Protein AF-A0A7S4D3Z6-F1 (afdb_monomer_lite)

pLDDT: mean 79.5, std 10.96, range [44.44, 95.88]

Structure (mmCIF, N/CA/C/O backbone):
data_AF-A0A7S4D3Z6-F1
#
_entry.id   AF-A0A7S4D3Z6-F1
#
loop_
_atom_site.group_PDB
_atom_site.id
_atom_site.type_symbol
_atom_site.label_atom_id
_atom_site.label_alt_id
_atom_site.label_comp_id
_atom_site.label_asym_id
_atom_site.label_entity_id
_atom_site.label_seq_id
_atom_site.pdbx_PDB_ins_code
_atom_site.Cartn_x
_atom_site.Cartn_y
_atom_site.Cartn_z
_atom_site.occupancy
_atom_site.B_iso_or_equiv
_atom_site.auth_seq_id
_atom_site.auth_comp_id
_atom_site.auth_asym_id
_atom_site.auth_atom_id
_atom_site.pdbx_PDB_model_num
ATOM 1 N N . PRO A 1 1 ? -36.679 -6.869 37.172 1.00 48.62 1 PRO A N 1
ATOM 2 C CA . PRO A 1 1 ? -35.492 -6.647 38.031 1.00 48.62 1 PRO A CA 1
ATOM 3 C C . PRO A 1 1 ? -34.284 -7.501 37.589 1.00 48.62 1 PRO A C 1
ATOM 5 O O . PRO A 1 1 ? -33.941 -8.467 38.255 1.00 48.62 1 PRO A O 1
ATOM 8 N N . ARG A 1 2 ? -33.667 -7.174 36.445 1.00 46.59 2 ARG A N 1
ATOM 9 C CA . ARG A 1 2 ? -32.318 -7.630 36.052 1.00 46.59 2 ARG A CA 1
ATOM 10 C C . ARG A 1 2 ? -31.743 -6.604 35.072 1.00 46.59 2 ARG A C 1
ATOM 12 O O . ARG A 1 2 ? -31.762 -6.813 33.867 1.00 46.59 2 ARG A O 1
ATOM 19 N N . LEU A 1 3 ? -31.305 -5.461 35.593 1.00 66.00 3 LEU A N 1
ATOM 20 C CA . LEU A 1 3 ? -30.418 -4.555 34.869 1.00 66.00 3 LEU A CA 1
ATOM 21 C C . LEU A 1 3 ? -29.107 -4.445 35.643 1.00 66.00 3 LEU A C 1
ATOM 23 O O . LEU A 1 3 ? -29.116 -4.395 36.868 1.00 66.00 3 LEU A O 1
ATOM 27 N N . SER A 1 4 ? -28.025 -4.311 34.881 1.00 60.78 4 SER A N 1
ATOM 28 C CA . SER A 1 4 ? -26.723 -3.800 35.306 1.00 60.78 4 SER A CA 1
ATOM 29 C C . SER A 1 4 ? -25.809 -4.752 36.080 1.00 60.78 4 SER A C 1
ATOM 31 O O . SER A 1 4 ? -25.597 -4.606 37.278 1.00 60.78 4 SER A O 1
ATOM 33 N N . VAL A 1 5 ? -25.113 -5.608 35.332 1.00 63.25 5 VAL A N 1
ATOM 34 C CA . VAL A 1 5 ? -23.678 -5.822 35.578 1.00 63.25 5 VAL A CA 1
ATOM 35 C C . VAL A 1 5 ? -22.962 -5.666 34.234 1.00 63.25 5 VAL A C 1
ATOM 37 O O . VAL A 1 5 ? -22.545 -6.635 33.608 1.00 63.25 5 VAL A O 1
ATOM 40 N N . MET A 1 6 ? -22.911 -4.433 33.716 1.00 59.94 6 MET A N 1
ATOM 41 C CA . MET A 1 6 ? -21.965 -4.101 32.646 1.00 59.94 6 MET A CA 1
ATOM 42 C C . MET A 1 6 ? -20.568 -4.055 33.279 1.00 59.94 6 MET A C 1
ATOM 44 O O . MET A 1 6 ? -20.374 -3.290 34.225 1.00 59.94 6 MET A O 1
ATOM 48 N N . PRO A 1 7 ? -19.599 -4.862 32.819 1.00 67.31 7 PRO A N 1
ATOM 49 C CA . PRO A 1 7 ? -18.274 -4.863 33.412 1.00 67.31 7 PRO A CA 1
ATOM 50 C C . PRO A 1 7 ? -17.568 -3.543 33.077 1.00 67.31 7 PRO A C 1
ATOM 52 O O . PRO A 1 7 ? -17.580 -3.097 31.928 1.00 67.31 7 PRO A O 1
ATOM 55 N N . ALA A 1 8 ? -16.922 -2.933 34.074 1.00 64.31 8 ALA A N 1
ATOM 56 C CA . ALA A 1 8 ? -16.139 -1.695 33.950 1.00 64.31 8 ALA A CA 1
ATOM 57 C C . ALA A 1 8 ? -15.035 -1.755 32.865 1.00 64.31 8 ALA A C 1
ATOM 59 O O . ALA A 1 8 ? -14.490 -0.738 32.440 1.00 64.31 8 ALA A O 1
ATOM 60 N N . THR A 1 9 ? -14.718 -2.954 32.377 1.00 64.56 9 THR A N 1
ATOM 61 C CA . THR A 1 9 ? -13.797 -3.201 31.266 1.00 64.56 9 THR A CA 1
ATOM 62 C C . THR A 1 9 ? -14.383 -2.808 29.905 1.00 64.56 9 THR A C 1
ATOM 64 O O . THR A 1 9 ? -13.641 -2.341 29.042 1.00 64.56 9 THR A O 1
ATOM 67 N N . LEU A 1 10 ? -15.703 -2.921 29.701 1.00 69.50 10 LEU A N 1
ATOM 68 C CA . LEU A 1 10 ? -16.356 -2.584 28.429 1.00 69.50 10 LEU A CA 1
ATOM 69 C C . LEU A 1 10 ? -16.430 -1.064 28.216 1.00 69.50 10 LEU A C 1
ATOM 71 O O . LEU A 1 10 ? -16.274 -0.580 27.096 1.00 69.50 10 LEU A O 1
ATOM 75 N N . THR A 1 11 ? -16.635 -0.308 29.299 1.00 72.88 11 THR A N 1
ATOM 76 C CA . THR A 1 11 ? -16.575 1.159 29.288 1.00 72.88 11 THR A CA 1
ATOM 77 C C . THR A 1 11 ? -15.150 1.647 29.041 1.00 72.88 11 THR A C 1
ATOM 79 O O . THR A 1 11 ? -14.969 2.525 28.206 1.00 72.88 11 THR A O 1
ATOM 82 N N . SER A 1 12 ? -14.136 1.030 29.659 1.00 74.38 12 SER A N 1
ATOM 83 C CA . SER A 1 12 ? -12.722 1.340 29.386 1.00 74.38 12 SER A CA 1
ATOM 84 C C . SER A 1 12 ? -12.329 1.062 27.924 1.00 74.38 12 SER A C 1
ATOM 86 O O . SER A 1 12 ? -11.787 1.943 27.256 1.00 74.38 12 SER A O 1
ATOM 88 N N . LEU A 1 13 ? -12.699 -0.104 27.374 1.00 79.06 13 LEU A N 1
ATOM 89 C CA . LEU A 1 13 ? -12.451 -0.454 25.966 1.00 79.06 13 LEU A CA 1
ATOM 90 C C . LEU A 1 13 ? -13.139 0.504 24.989 1.00 79.06 13 LEU A C 1
ATOM 92 O O . LEU A 1 13 ? -12.547 0.891 23.980 1.00 79.06 1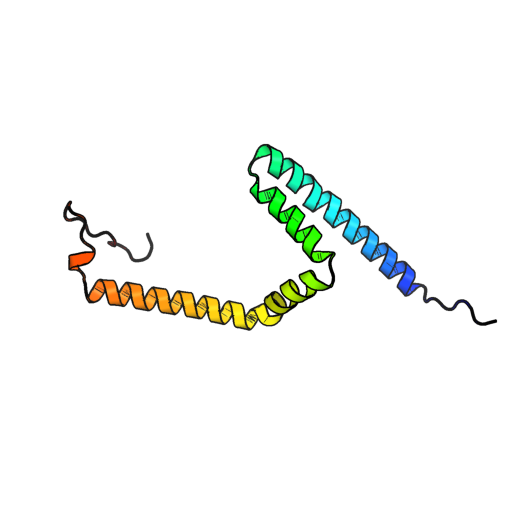3 LEU A O 1
ATOM 96 N N . ARG A 1 14 ? -14.376 0.916 25.288 1.00 82.38 14 ARG A N 1
ATOM 97 C CA . ARG A 1 14 ? -15.112 1.876 24.461 1.00 82.38 14 ARG A CA 1
ATOM 98 C C . ARG A 1 14 ? -14.434 3.244 24.449 1.00 82.38 14 ARG A C 1
ATOM 100 O O . ARG A 1 14 ? -14.334 3.842 23.380 1.00 82.38 14 ARG A O 1
ATOM 107 N N . THR A 1 15 ? -13.951 3.716 25.597 1.00 82.75 15 THR A N 1
ATOM 108 C CA . THR A 1 15 ? -13.226 4.990 25.703 1.00 82.75 15 THR A CA 1
ATOM 109 C C . THR A 1 15 ? -11.910 4.939 24.928 1.00 82.75 15 THR A C 1
ATOM 111 O O . THR A 1 15 ? -11.649 5.830 24.126 1.00 82.75 15 THR A O 1
ATOM 114 N N . VAL A 1 16 ? -11.131 3.860 25.071 1.00 85.12 16 VAL A N 1
ATOM 115 C CA . VAL A 1 16 ? -9.874 3.666 24.325 1.00 85.12 16 VAL A CA 1
ATOM 116 C C . VAL A 1 16 ? -10.121 3.616 22.816 1.00 85.12 16 VAL A C 1
ATOM 118 O O . VAL A 1 16 ? -9.440 4.309 22.063 1.00 85.12 16 VAL A O 1
ATOM 121 N N . ALA A 1 17 ? -11.129 2.867 22.359 1.00 85.38 17 ALA A N 1
ATOM 122 C CA . ALA A 1 17 ? -11.485 2.805 20.942 1.00 85.38 17 ALA A CA 1
ATOM 123 C C . ALA A 1 17 ? -11.897 4.178 20.383 1.00 85.38 17 ALA A C 1
ATOM 125 O O . ALA A 1 17 ? -11.572 4.508 19.241 1.00 85.38 17 ALA A O 1
ATOM 126 N N . HIS A 1 18 ? -12.582 4.997 21.186 1.00 85.44 18 HIS A N 1
ATOM 127 C CA . HIS A 1 18 ? -12.961 6.351 20.795 1.00 85.44 18 HIS A CA 1
ATOM 128 C C . HIS A 1 18 ? -11.740 7.272 20.670 1.00 85.44 18 HIS A C 1
ATOM 130 O O . HIS A 1 18 ? -11.624 7.990 19.679 1.00 85.44 18 HIS A O 1
ATOM 136 N N . THR A 1 19 ? -10.805 7.203 21.620 1.00 86.12 19 THR A N 1
ATOM 137 C CA . THR A 1 19 ? -9.553 7.975 21.592 1.00 86.12 19 THR A CA 1
ATOM 138 C C . THR A 1 19 ? -8.678 7.595 20.399 1.00 86.12 19 THR A C 1
ATOM 140 O O . THR A 1 19 ? -8.196 8.473 19.690 1.00 86.12 19 THR A O 1
ATOM 143 N N . VAL A 1 20 ? -8.527 6.297 20.114 1.00 86.69 20 VAL A N 1
ATOM 144 C CA . VAL A 1 20 ? -7.767 5.811 18.948 1.00 86.69 20 VAL A CA 1
ATOM 145 C C . VAL A 1 20 ? -8.408 6.275 17.638 1.00 86.69 20 VAL A C 1
ATOM 147 O O . VAL A 1 20 ? -7.707 6.685 16.715 1.00 86.69 20 VAL A O 1
ATOM 150 N N . ARG A 1 21 ? -9.744 6.260 17.554 1.00 84.50 21 ARG A N 1
ATOM 151 C CA . ARG A 1 21 ? -10.471 6.733 16.370 1.00 84.50 21 ARG A CA 1
ATOM 152 C C . ARG A 1 21 ? -10.302 8.236 16.144 1.00 84.50 21 ARG A C 1
ATOM 154 O O . ARG A 1 21 ? -10.156 8.640 14.994 1.00 84.50 21 ARG A O 1
ATOM 161 N N . LEU A 1 22 ? -10.337 9.035 17.211 1.00 84.19 22 LEU A N 1
ATOM 162 C CA . LEU A 1 22 ? -10.087 10.477 17.141 1.00 84.19 22 LEU A CA 1
ATOM 163 C C . LEU A 1 22 ? -8.653 10.752 16.684 1.00 84.19 22 LEU A C 1
ATOM 165 O O . LEU A 1 22 ? -8.459 11.476 15.716 1.00 84.19 22 LEU A O 1
ATOM 169 N N . TYR A 1 23 ? -7.674 10.065 17.276 1.00 88.88 23 TYR A N 1
ATOM 170 C CA . TYR A 1 23 ? -6.271 10.193 16.889 1.00 88.88 23 TYR A CA 1
ATOM 171 C C . TYR A 1 23 ? -6.031 9.838 15.413 1.00 88.88 23 TYR A C 1
ATOM 173 O O . TYR A 1 23 ? -5.352 10.570 14.701 1.00 88.88 23 TYR A O 1
ATOM 181 N N . TYR A 1 24 ? -6.640 8.758 14.913 1.00 87.12 24 TYR A N 1
ATOM 182 C CA . TYR A 1 24 ? -6.570 8.395 13.494 1.00 87.12 24 TYR A CA 1
ATOM 183 C C . TYR A 1 24 ? -7.170 9.477 12.580 1.00 87.12 24 TYR A C 1
ATOM 185 O O . TYR A 1 24 ? -6.617 9.780 11.525 1.00 87.12 24 TYR A O 1
ATOM 193 N N . TYR A 1 25 ? -8.298 10.072 12.972 1.00 85.31 25 TYR A N 1
ATOM 194 C CA . TYR A 1 25 ? -8.931 11.136 12.192 1.00 85.31 25 TYR A CA 1
ATOM 195 C C . TYR A 1 25 ? -8.082 12.411 12.158 1.00 85.31 25 TYR A C 1
ATOM 197 O O . TYR A 1 25 ? -7.832 12.942 11.074 1.00 85.31 25 TYR A O 1
ATOM 205 N N . ASP A 1 26 ? -7.605 12.851 13.320 1.00 82.12 26 ASP A N 1
ATOM 206 C CA . ASP A 1 26 ? -6.871 14.107 13.470 1.00 82.12 26 ASP A CA 1
ATOM 207 C C . ASP A 1 26 ? -5.466 14.034 12.863 1.00 82.12 26 ASP A C 1
ATOM 209 O O . ASP A 1 26 ? -5.021 14.980 12.216 1.00 82.12 26 ASP A O 1
ATOM 213 N N . PHE A 1 27 ? -4.769 12.907 13.025 1.00 86.06 27 PHE A N 1
ATOM 214 C CA . PHE A 1 27 ? -3.368 12.786 12.615 1.00 86.06 27 PHE A CA 1
ATOM 215 C C . PHE A 1 27 ? -3.170 12.199 11.215 1.00 86.06 27 PHE A C 1
ATOM 217 O O . PHE A 1 27 ? -2.101 12.375 10.636 1.00 86.06 27 PHE A O 1
ATOM 224 N N . LEU A 1 28 ? -4.169 11.503 10.659 1.00 85.56 28 LEU A N 1
ATOM 225 C CA . LEU A 1 28 ? -4.063 10.899 9.329 1.00 85.56 28 LEU A CA 1
ATOM 226 C C . LEU A 1 28 ? -4.983 11.584 8.319 1.00 85.56 28 LEU A C 1
ATOM 228 O O . LEU A 1 28 ? -4.505 12.029 7.283 1.00 85.56 28 LEU A O 1
ATOM 232 N N . LEU A 1 29 ? -6.286 11.697 8.598 1.00 87.12 29 LEU A N 1
ATOM 233 C CA . LEU A 1 29 ? -7.257 12.177 7.605 1.00 87.12 29 LEU A CA 1
ATOM 234 C C . LEU A 1 29 ? -7.166 13.688 7.348 1.00 87.12 29 LEU A C 1
ATOM 236 O O . LEU A 1 29 ? -7.212 14.116 6.192 1.00 87.12 29 LEU A O 1
ATOM 240 N N . VAL A 1 30 ? -7.037 14.494 8.405 1.00 87.81 30 VAL A N 1
ATOM 241 C CA . VAL A 1 30 ? -6.920 15.960 8.298 1.00 87.81 30 VAL A CA 1
ATOM 242 C C . VAL A 1 30 ? -5.699 16.378 7.466 1.00 87.81 30 VAL A C 1
ATOM 244 O O . VAL A 1 30 ? -5.890 17.088 6.473 1.00 87.81 30 VAL A O 1
ATOM 247 N N . PRO A 1 31 ? -4.467 15.912 7.759 1.00 88.00 31 PRO A N 1
ATOM 248 C CA . PRO A 1 31 ? -3.314 16.257 6.933 1.00 88.00 31 PRO A CA 1
ATOM 249 C C . PRO A 1 31 ? -3.423 15.695 5.514 1.00 88.00 31 PRO A C 1
ATOM 251 O O . PRO A 1 31 ? -3.064 16.399 4.578 1.00 88.00 31 PRO A O 1
ATOM 254 N N . CYS A 1 32 ? -3.986 14.495 5.311 1.00 87.50 32 CYS A N 1
ATOM 255 C CA . CYS A 1 32 ? -4.221 13.951 3.963 1.00 87.50 32 CYS A CA 1
ATOM 256 C C . CYS A 1 32 ? -5.101 14.870 3.105 1.00 87.50 32 CYS A C 1
ATOM 258 O O . CYS A 1 32 ? -4.881 15.006 1.907 1.00 87.50 32 CYS A O 1
ATOM 260 N N . THR A 1 33 ? -6.082 15.530 3.720 1.00 88.12 33 THR A N 1
ATOM 261 C CA . THR A 1 33 ? -6.989 16.447 3.017 1.00 88.12 33 THR A CA 1
ATOM 262 C C . THR A 1 33 ? -6.265 17.740 2.625 1.00 88.12 33 THR A C 1
ATOM 264 O O . THR A 1 33 ? -6.407 18.206 1.499 1.00 88.12 33 THR A O 1
ATOM 267 N N . LEU A 1 34 ? -5.423 18.277 3.517 1.00 89.50 34 LEU A N 1
ATOM 268 C CA . LEU A 1 34 ? -4.540 19.414 3.218 1.00 89.50 34 LEU A CA 1
ATOM 269 C C . LEU A 1 34 ? -3.546 19.075 2.094 1.00 89.50 34 LEU A C 1
ATOM 271 O O . LEU A 1 34 ? -3.391 19.842 1.149 1.00 89.50 34 LEU A O 1
ATOM 275 N N . LEU A 1 35 ? -2.925 17.898 2.161 1.00 88.38 35 LEU A N 1
ATOM 276 C CA . LEU A 1 35 ? -1.989 17.388 1.156 1.00 88.38 35 LEU A CA 1
ATOM 277 C C . LEU A 1 35 ? -2.672 17.128 -0.196 1.00 88.38 35 LEU A C 1
ATOM 279 O O . LEU A 1 35 ? -2.075 17.376 -1.240 1.00 88.38 35 LEU A O 1
ATOM 283 N N . GLY A 1 36 ? -3.930 16.684 -0.191 1.00 88.19 36 GLY A N 1
ATOM 284 C CA . GLY A 1 36 ? -4.719 16.480 -1.407 1.00 88.19 36 GLY A CA 1
ATOM 285 C C . GLY A 1 36 ? -5.049 17.766 -2.152 1.00 88.19 36 GLY A C 1
ATOM 286 O O . GLY A 1 36 ? -5.105 17.768 -3.377 1.00 88.19 36 GLY A O 1
ATOM 287 N N . ILE A 1 37 ? -5.208 18.871 -1.423 1.00 85.44 37 ILE A N 1
ATOM 288 C CA . ILE A 1 37 ? -5.428 20.198 -2.008 1.00 85.44 37 ILE A CA 1
ATOM 289 C C . ILE A 1 37 ? -4.122 20.773 -2.575 1.00 85.44 37 ILE A C 1
ATOM 291 O O . ILE A 1 37 ? -4.1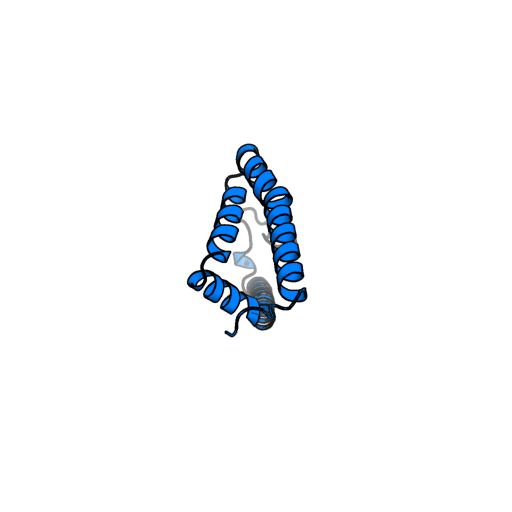49 21.469 -3.586 1.00 85.44 37 ILE A O 1
ATOM 295 N N . VAL A 1 38 ? -2.984 20.503 -1.925 1.00 87.44 38 VAL A N 1
ATOM 296 C CA . VAL A 1 38 ? -1.702 21.151 -2.249 1.00 87.44 38 VAL A CA 1
ATOM 297 C C . VAL A 1 38 ? -0.860 20.360 -3.256 1.00 87.44 38 VAL A C 1
ATOM 299 O O . VAL A 1 38 ? -0.162 20.975 -4.059 1.00 87.44 38 VAL A O 1
ATOM 302 N N . TRP A 1 39 ? -0.884 19.023 -3.227 1.00 84.31 39 TRP A N 1
ATOM 303 C CA . TRP A 1 39 ? 0.032 18.190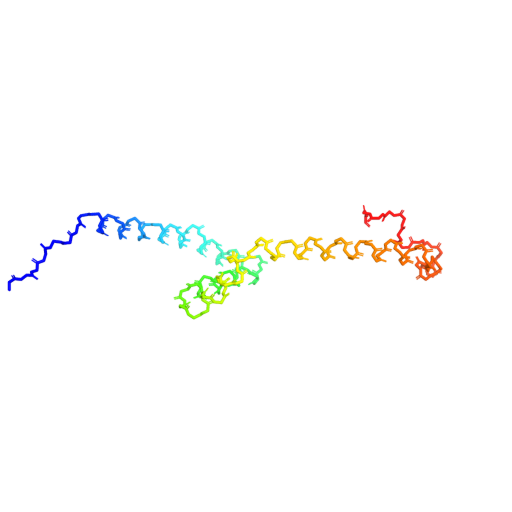 -4.022 1.00 84.31 39 TRP A CA 1
ATOM 304 C C . TRP A 1 39 ? -0.646 17.371 -5.116 1.00 84.31 39 TRP A C 1
ATOM 306 O O . TRP A 1 39 ? -0.206 17.417 -6.261 1.00 84.31 39 TRP A O 1
ATOM 316 N N . SER A 1 40 ? -1.665 16.573 -4.792 1.00 83.12 40 SER A N 1
ATOM 317 C CA . SER A 1 40 ? -2.274 15.667 -5.772 1.00 83.12 40 SER A CA 1
ATOM 318 C C . SER A 1 40 ? -3.633 15.150 -5.316 1.00 83.12 40 SER A C 1
ATOM 320 O O . SER A 1 40 ? -3.813 14.775 -4.157 1.00 83.12 40 SER A O 1
ATOM 322 N N . GLU A 1 41 ? -4.550 15.000 -6.269 1.00 83.25 41 GLU A N 1
ATOM 323 C CA . GLU A 1 41 ? -5.875 14.400 -6.081 1.00 83.25 41 GLU A CA 1
ATOM 324 C C . GLU A 1 41 ? -5.816 12.970 -5.502 1.00 83.25 41 GLU A C 1
ATOM 326 O O . GLU A 1 41 ? -6.772 12.506 -4.879 1.00 83.25 41 GLU A O 1
ATOM 331 N N . LEU A 1 42 ? -4.672 12.281 -5.623 1.00 82.69 42 LEU A N 1
ATOM 332 C CA . LEU A 1 42 ? -4.456 10.929 -5.097 1.00 82.69 42 LEU A CA 1
ATOM 333 C C . LEU A 1 42 ? -4.689 10.813 -3.583 1.00 82.69 42 LEU A C 1
ATOM 335 O O . LEU A 1 42 ? -5.151 9.771 -3.113 1.00 82.69 42 LEU A O 1
ATOM 339 N N . PHE A 1 43 ? -4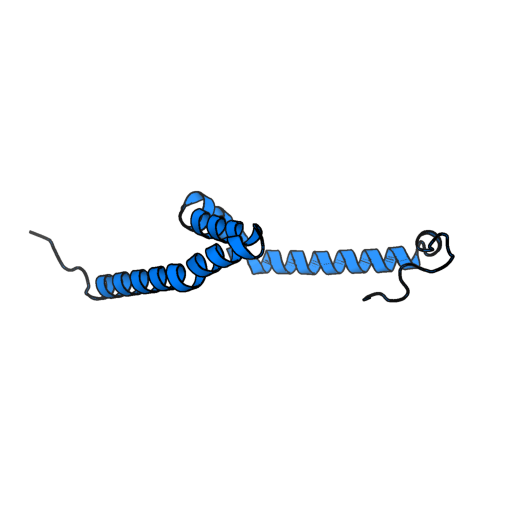.427 11.867 -2.807 1.00 83.75 43 PHE A N 1
ATOM 340 C CA . PHE A 1 43 ? -4.656 11.829 -1.360 1.00 83.75 43 PHE A CA 1
ATOM 341 C C . PHE A 1 43 ? -6.152 11.809 -0.996 1.00 83.75 43 PHE A C 1
ATOM 343 O O . PHE A 1 43 ? -6.519 11.262 0.047 1.00 83.75 43 PHE A O 1
ATOM 350 N N . PHE A 1 44 ? -7.047 12.285 -1.873 1.00 83.94 44 PHE A N 1
ATOM 351 C CA . PHE A 1 44 ? -8.493 12.133 -1.669 1.00 83.94 44 PHE A CA 1
ATOM 352 C C . PHE A 1 44 ? -8.949 10.670 -1.785 1.00 83.94 44 PHE A C 1
ATOM 354 O O . PHE A 1 44 ? -9.885 10.257 -1.093 1.00 83.94 44 PHE A O 1
ATOM 361 N N . SER A 1 45 ? -8.241 9.839 -2.556 1.00 86.62 45 SER A N 1
ATOM 362 C CA . SER A 1 45 ? -8.517 8.398 -2.655 1.00 86.62 45 SER A CA 1
ATOM 363 C C . SER A 1 45 ? -8.284 7.655 -1.330 1.00 86.62 45 SER A C 1
ATOM 365 O O . SER A 1 45 ? -9.003 6.704 -1.017 1.00 86.62 45 SER A O 1
ATOM 367 N N . LEU A 1 46 ? -7.347 8.113 -0.491 1.00 85.12 46 LEU A N 1
ATOM 368 C CA . LEU A 1 46 ? -7.150 7.559 0.859 1.00 85.12 46 LEU A CA 1
ATOM 369 C C . LEU A 1 46 ? -8.344 7.858 1.780 1.00 85.12 46 LEU A C 1
ATOM 371 O O . LEU A 1 46 ? -8.712 7.036 2.625 1.00 85.12 46 LEU A O 1
ATOM 375 N N . HIS A 1 47 ? -9.013 8.993 1.572 1.00 86.62 47 HIS A N 1
ATOM 376 C CA . HIS A 1 47 ? -10.243 9.335 2.280 1.00 86.62 47 HIS A CA 1
ATOM 377 C C . HIS A 1 47 ? -11.381 8.364 1.914 1.00 86.62 47 HIS A C 1
ATOM 379 O O . HIS A 1 47 ? -12.080 7.868 2.802 1.00 86.62 47 HIS A O 1
ATOM 385 N N . LEU A 1 48 ? -11.509 8.010 0.629 1.00 85.81 48 LEU A N 1
ATOM 386 C CA . LEU A 1 48 ? -12.439 6.983 0.138 1.00 85.81 48 LEU A CA 1
ATOM 387 C C . LEU A 1 48 ? -12.156 5.604 0.744 1.00 85.81 48 LEU A C 1
ATOM 389 O O . LEU A 1 48 ? -13.090 4.934 1.185 1.00 85.81 48 LEU A O 1
ATOM 393 N N . LEU A 1 49 ? -10.888 5.200 0.862 1.00 83.81 49 LEU A N 1
ATOM 394 C CA . LEU A 1 49 ? -10.521 3.944 1.524 1.00 83.81 49 LEU A CA 1
ATOM 395 C C . LEU A 1 49 ? -10.995 3.908 2.990 1.00 83.81 49 LEU A C 1
ATOM 397 O O . LEU A 1 49 ? -11.521 2.890 3.448 1.00 83.81 49 LEU A O 1
ATOM 401 N N . SER A 1 50 ? -10.897 5.033 3.708 1.00 82.81 50 SER A N 1
ATOM 402 C CA . SER A 1 50 ? -11.417 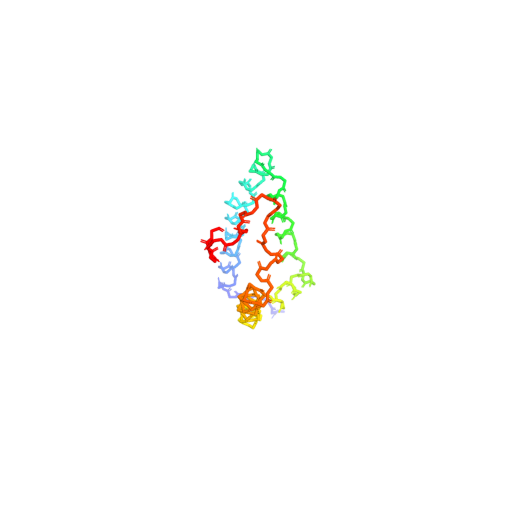5.147 5.081 1.00 82.81 50 SER A CA 1
ATOM 403 C C . SER A 1 50 ? -12.949 5.024 5.156 1.00 82.81 50 SER A C 1
ATOM 405 O O . SER A 1 50 ? -13.488 4.487 6.128 1.00 82.81 50 SER A O 1
ATOM 407 N N . ILE A 1 51 ? -13.662 5.482 4.119 1.00 85.00 51 ILE A N 1
ATOM 408 C CA . ILE A 1 51 ? -15.123 5.380 4.006 1.00 85.00 51 ILE A CA 1
ATOM 409 C C . ILE A 1 51 ? -15.529 3.929 3.728 1.00 85.00 51 ILE A C 1
ATOM 411 O O . ILE A 1 51 ? -16.428 3.404 4.385 1.00 85.00 51 ILE A O 1
ATOM 415 N N . ILE A 1 52 ? -14.825 3.255 2.817 1.00 84.44 52 ILE A N 1
ATOM 416 C CA . ILE A 1 52 ? -15.033 1.841 2.471 1.00 84.44 52 ILE A CA 1
ATOM 417 C C . ILE A 1 52 ? -14.901 0.951 3.714 1.00 84.44 52 ILE A C 1
ATOM 419 O O . ILE A 1 52 ? -15.727 0.064 3.936 1.00 84.44 52 ILE A O 1
ATOM 423 N N . GLN A 1 53 ? -13.924 1.234 4.579 1.00 78.44 53 GLN A N 1
ATOM 424 C CA . GLN A 1 53 ? -13.713 0.488 5.821 1.00 78.44 53 GLN A CA 1
ATOM 425 C C . GLN A 1 53 ? -14.857 0.626 6.842 1.00 78.44 53 GLN A C 1
ATOM 427 O O . GLN A 1 53 ? -14.969 -0.228 7.723 1.00 78.44 53 GLN A O 1
ATOM 432 N N . ARG A 1 54 ? -15.724 1.643 6.738 1.00 81.06 54 ARG A N 1
ATOM 433 C CA . ARG A 1 54 ? -16.897 1.802 7.620 1.00 81.06 54 ARG A CA 1
ATOM 434 C C . ARG A 1 54 ? -18.077 0.915 7.219 1.00 81.06 54 ARG A C 1
ATOM 436 O O . ARG A 1 54 ? -18.937 0.655 8.057 1.00 81.06 54 ARG A O 1
ATOM 443 N N . SER A 1 55 ? -18.136 0.465 5.965 1.00 84.44 55 SER A N 1
ATOM 444 C CA . SER A 1 55 ? -19.209 -0.402 5.471 1.00 84.44 55 SER A CA 1
ATOM 445 C C . SER A 1 55 ? -18.882 -1.867 5.736 1.00 84.44 55 SER A C 1
ATOM 447 O O . SER A 1 55 ? -17.838 -2.356 5.315 1.00 84.44 55 SER A O 1
ATOM 449 N N . THR A 1 56 ? -19.782 -2.600 6.391 1.00 77.56 56 THR A N 1
ATOM 450 C CA . THR A 1 56 ? -19.586 -4.024 6.713 1.00 77.56 56 THR A CA 1
ATOM 451 C C . THR A 1 56 ? -19.430 -4.901 5.470 1.00 77.56 56 THR A C 1
ATOM 453 O O . THR A 1 56 ? -18.654 -5.855 5.497 1.00 77.56 56 THR A O 1
ATOM 456 N N . LEU A 1 57 ? -20.108 -4.569 4.368 1.00 80.94 57 LEU A N 1
ATOM 457 C CA . LEU A 1 57 ? -20.082 -5.362 3.137 1.00 80.94 57 LEU A CA 1
ATOM 458 C C . LEU A 1 57 ? -18.765 -5.152 2.373 1.00 80.94 57 LEU A C 1
ATOM 460 O O . LEU A 1 57 ? -18.045 -6.108 2.090 1.00 80.94 57 LEU A O 1
ATOM 464 N N . LEU A 1 58 ? -18.394 -3.895 2.114 1.00 75.12 58 LEU A N 1
ATOM 465 C CA . LEU A 1 58 ? -17.170 -3.582 1.371 1.00 75.12 58 LEU A CA 1
ATOM 466 C C . LEU A 1 58 ? -15.908 -3.875 2.197 1.00 75.12 58 LEU A C 1
ATOM 468 O O . LEU A 1 58 ? -14.920 -4.364 1.652 1.00 75.12 58 LEU A O 1
ATOM 472 N N . ASN A 1 59 ? -15.944 -3.646 3.515 1.00 81.00 59 ASN A N 1
ATOM 473 C CA . ASN A 1 59 ? -14.846 -4.023 4.402 1.00 81.00 59 ASN A CA 1
ATOM 474 C C . ASN A 1 59 ? -14.620 -5.539 4.382 1.00 81.00 59 ASN A C 1
ATOM 476 O O . ASN A 1 59 ? -13.476 -5.969 4.306 1.00 81.00 59 ASN A O 1
ATOM 480 N N . SER A 1 60 ? -15.683 -6.352 4.359 1.00 79.31 60 SER A N 1
ATOM 481 C CA . SER A 1 60 ? -15.541 -7.812 4.276 1.00 79.31 60 SER A CA 1
ATOM 482 C C . SER A 1 60 ? -14.832 -8.257 2.998 1.00 79.31 60 SER A C 1
ATOM 484 O O . SER A 1 60 ? -14.021 -9.173 3.061 1.00 79.31 60 SER A O 1
ATOM 486 N N . VAL A 1 61 ? -15.065 -7.585 1.865 1.00 82.75 61 VAL A N 1
ATOM 487 C CA . VAL A 1 61 ? -14.364 -7.867 0.600 1.00 82.75 61 VAL A CA 1
ATOM 488 C C . VAL A 1 61 ? -12.887 -7.483 0.693 1.00 82.75 61 VAL A C 1
ATOM 490 O O . VAL A 1 61 ? -12.018 -8.312 0.428 1.00 82.75 61 VAL A O 1
ATOM 493 N N . VAL A 1 62 ? -12.583 -6.261 1.141 1.00 82.56 62 VAL A N 1
ATOM 494 C CA . VAL A 1 62 ? -11.193 -5.801 1.328 1.00 82.56 62 VAL A CA 1
ATOM 495 C C . VAL A 1 62 ? -10.448 -6.717 2.297 1.00 82.56 62 VAL A C 1
ATOM 497 O O . VAL A 1 62 ? -9.301 -7.095 2.058 1.00 82.56 62 VAL A O 1
ATOM 500 N N . LYS A 1 63 ? -11.115 -7.120 3.377 1.00 76.94 63 LYS A N 1
ATOM 501 C CA . LYS A 1 63 ? -10.576 -8.005 4.402 1.00 76.94 63 LYS A CA 1
ATOM 502 C C . LYS A 1 63 ? -10.408 -9.433 3.881 1.00 76.94 63 LYS A C 1
ATOM 504 O O . LYS A 1 63 ? -9.386 -10.043 4.153 1.00 76.94 63 LYS A O 1
ATOM 509 N N . ALA A 1 64 ? -11.331 -9.953 3.079 1.00 79.31 64 ALA A N 1
ATOM 510 C CA . ALA A 1 64 ? -11.183 -11.263 2.444 1.00 79.31 64 ALA A CA 1
ATOM 511 C C . ALA A 1 64 ? -9.954 -11.319 1.518 1.00 79.31 64 ALA A C 1
ATOM 513 O O . ALA A 1 64 ? -9.236 -12.318 1.514 1.00 79.31 64 ALA A O 1
ATOM 514 N N . VAL A 1 65 ? -9.668 -10.228 0.798 1.00 73.56 65 VAL A N 1
ATOM 515 C CA . VAL A 1 65 ? -8.484 -10.122 -0.072 1.00 73.56 65 VAL A CA 1
ATOM 516 C C . VAL A 1 65 ? -7.193 -9.928 0.739 1.00 73.56 65 VAL A C 1
ATOM 518 O O . VAL A 1 65 ? -6.176 -10.546 0.435 1.00 73.56 65 VAL A O 1
ATOM 521 N N . THR A 1 66 ? -7.218 -9.117 1.802 1.00 79.81 66 THR A N 1
ATOM 522 C CA . THR A 1 66 ? -6.016 -8.791 2.601 1.00 79.81 66 THR A CA 1
ATOM 523 C C . THR A 1 66 ? -5.664 -9.828 3.673 1.00 79.81 66 THR A C 1
ATOM 525 O O . THR A 1 66 ? -4.485 -10.003 3.978 1.00 79.81 66 THR A O 1
ATOM 528 N N . LEU A 1 67 ? -6.633 -10.569 4.221 1.00 75.75 67 LEU A N 1
ATOM 529 C CA . LEU A 1 67 ? -6.378 -11.621 5.217 1.00 75.75 67 LEU A CA 1
ATOM 530 C C . LEU A 1 67 ? -5.610 -12.811 4.630 1.00 75.75 67 LEU A C 1
ATOM 532 O O . LEU A 1 67 ? -4.785 -13.404 5.322 1.00 75.75 67 LEU A O 1
ATOM 536 N N . ASN A 1 68 ? -5.809 -13.110 3.343 1.00 80.69 68 ASN A N 1
ATOM 537 C CA . ASN A 1 68 ? -5.040 -14.120 2.608 1.00 80.69 68 ASN A CA 1
ATOM 538 C C . ASN A 1 68 ? -3.758 -13.534 1.984 1.00 80.69 68 ASN A C 1
ATOM 540 O O . ASN A 1 68 ? -3.215 -14.076 1.017 1.00 80.69 68 ASN A O 1
ATOM 544 N N . GLY A 1 69 ? -3.240 -12.440 2.557 1.00 78.69 69 GLY A N 1
ATOM 545 C CA . GLY A 1 69 ? -2.108 -11.683 2.026 1.00 78.69 69 GLY A CA 1
ATOM 546 C C . GLY A 1 69 ? -0.838 -12.509 1.817 1.00 78.69 69 GLY A C 1
ATOM 547 O O . GLY A 1 69 ? -0.080 -12.217 0.903 1.00 78.69 69 GLY A O 1
ATOM 548 N N . LYS A 1 70 ? -0.624 -13.591 2.580 1.00 81.00 70 LYS A N 1
ATOM 549 C CA . LYS A 1 70 ? 0.520 -14.498 2.366 1.00 81.00 70 LYS A CA 1
ATOM 550 C C . LYS A 1 70 ? 0.455 -15.214 1.014 1.00 81.00 70 LYS A C 1
ATOM 552 O O . LYS A 1 70 ? 1.477 -15.331 0.351 1.00 81.00 70 LYS A O 1
ATOM 557 N N . SER A 1 71 ? -0.726 -15.679 0.604 1.00 82.56 71 SER A N 1
ATOM 558 C CA . SER A 1 71 ? -0.910 -16.354 -0.688 1.00 82.56 71 SER A CA 1
ATOM 559 C C . SER A 1 71 ? -0.845 -15.355 -1.844 1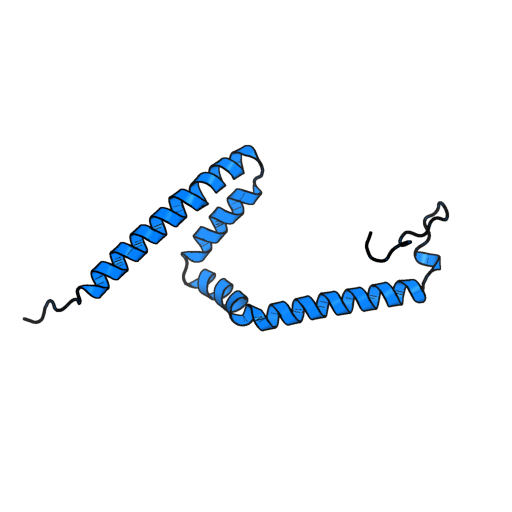.00 82.56 71 SER A C 1
ATOM 561 O O . SER A 1 71 ? -0.229 -15.655 -2.862 1.00 82.56 71 SER A O 1
ATOM 563 N N . LEU A 1 72 ? -1.382 -14.145 -1.651 1.00 86.75 72 LEU A N 1
ATOM 564 C CA . LEU A 1 72 ? -1.295 -13.061 -2.631 1.00 86.75 72 LEU A CA 1
ATOM 565 C C . LEU A 1 72 ? 0.145 -12.553 -2.816 1.00 86.75 72 LEU A C 1
ATOM 567 O O . LEU A 1 72 ? 0.576 -12.355 -3.946 1.00 86.75 72 LEU A O 1
ATOM 571 N N . LEU A 1 73 ? 0.909 -12.399 -1.730 1.00 88.25 73 LEU A N 1
ATOM 572 C CA . LEU A 1 73 ? 2.329 -12.037 -1.786 1.00 88.25 73 LEU A CA 1
ATOM 573 C C . LEU A 1 73 ? 3.152 -13.104 -2.504 1.00 88.25 73 LEU A C 1
ATOM 575 O O . LEU A 1 73 ? 3.992 -12.763 -3.329 1.00 88.25 73 LEU A O 1
ATOM 579 N N . LEU A 1 74 ? 2.899 -14.386 -2.220 1.00 87.25 74 LEU A N 1
ATOM 580 C CA . LEU A 1 74 ? 3.601 -15.481 -2.885 1.00 87.25 74 LEU A CA 1
ATOM 581 C C . LEU A 1 74 ? 3.262 -15.536 -4.382 1.00 87.25 74 LEU A C 1
ATOM 583 O O . LEU A 1 74 ? 4.159 -15.727 -5.194 1.00 87.25 74 LEU A O 1
ATOM 587 N N . ALA A 1 75 ? 1.994 -15.319 -4.747 1.00 91.44 75 ALA A N 1
ATOM 588 C CA . ALA A 1 75 ? 1.564 -15.234 -6.141 1.00 91.44 75 ALA A CA 1
ATOM 589 C C . ALA A 1 75 ? 2.175 -14.020 -6.862 1.00 91.44 75 ALA A C 1
ATOM 591 O O . ALA A 1 75 ? 2.608 -14.144 -8.003 1.00 91.44 75 ALA A O 1
ATOM 592 N N . GLY A 1 76 ? 2.270 -12.869 -6.190 1.00 92.31 76 GLY A N 1
ATOM 593 C CA . GLY A 1 76 ? 2.944 -11.682 -6.719 1.00 92.31 76 GLY A CA 1
ATOM 594 C C . GLY A 1 76 ? 4.442 -11.908 -6.923 1.00 92.31 76 GLY A C 1
ATOM 595 O O . GLY A 1 76 ? 4.962 -11.627 -7.998 1.00 92.31 76 GLY A O 1
ATOM 596 N N . LEU A 1 77 ? 5.122 -12.489 -5.930 1.00 95.25 77 LEU A N 1
ATOM 597 C CA . LEU A 1 77 ? 6.537 -12.856 -6.023 1.00 95.25 77 LEU A CA 1
ATOM 598 C C . LEU A 1 77 ? 6.778 -13.850 -7.164 1.00 95.25 77 LEU A C 1
ATOM 600 O O . LEU A 1 77 ? 7.699 -13.671 -7.956 1.00 95.25 77 LEU A O 1
ATOM 604 N N . LEU A 1 78 ? 5.925 -14.869 -7.276 1.00 93.75 78 LEU A N 1
ATOM 605 C CA . LEU A 1 78 ? 5.971 -15.831 -8.370 1.00 93.75 78 LEU A CA 1
ATOM 606 C C . LEU A 1 78 ? 5.772 -15.142 -9.728 1.00 93.75 78 LEU A C 1
ATOM 608 O O . LEU A 1 78 ? 6.502 -15.440 -10.666 1.00 93.75 78 LEU A O 1
ATOM 612 N N . GLY A 1 79 ? 4.837 -14.193 -9.826 1.00 95.56 79 GLY A N 1
ATOM 613 C CA . GLY A 1 79 ? 4.617 -13.395 -11.033 1.00 95.56 79 GLY A CA 1
ATOM 614 C C . GLY A 1 79 ? 5.854 -12.596 -11.446 1.00 95.56 79 GLY A C 1
ATOM 615 O O . GLY A 1 79 ? 6.235 -12.633 -12.612 1.00 95.56 79 GLY A O 1
ATOM 616 N N . VAL A 1 80 ? 6.532 -11.947 -10.494 1.00 95.12 80 VAL A N 1
ATOM 617 C CA . VAL A 1 80 ? 7.796 -11.231 -10.753 1.00 95.12 80 VAL A CA 1
ATOM 618 C C . VAL A 1 80 ? 8.881 -12.185 -11.259 1.00 95.12 80 VAL A C 1
ATOM 620 O O . VAL A 1 80 ? 9.564 -11.870 -12.231 1.00 95.12 80 VAL A O 1
ATOM 623 N N . ILE A 1 81 ? 9.004 -13.371 -10.654 1.00 95.75 81 ILE A N 1
ATOM 624 C CA . ILE A 1 81 ? 9.952 -14.402 -11.102 1.00 95.75 81 ILE A CA 1
ATOM 625 C C . ILE A 1 81 ? 9.634 -14.846 -12.537 1.00 95.75 81 ILE A C 1
ATOM 627 O O . ILE A 1 81 ? 10.541 -14.948 -13.358 1.00 95.75 81 ILE A O 1
ATOM 631 N N . ILE A 1 82 ? 8.360 -15.080 -12.865 1.00 95.88 82 ILE A N 1
ATOM 632 C CA . ILE A 1 82 ? 7.940 -15.487 -14.215 1.00 95.88 82 ILE A CA 1
ATOM 633 C C . ILE A 1 82 ? 8.260 -14.397 -15.245 1.00 95.88 82 ILE A C 1
ATOM 635 O O . ILE A 1 82 ? 8.812 -14.713 -16.298 1.00 95.88 82 ILE A O 1
ATOM 639 N N . VAL A 1 83 ? 7.959 -13.130 -14.942 1.00 94.69 83 VAL A N 1
ATOM 640 C CA . VAL A 1 83 ? 8.278 -12.001 -15.832 1.00 94.69 83 VAL A CA 1
ATOM 641 C C . VAL A 1 83 ? 9.785 -11.918 -16.071 1.00 94.69 83 VAL A C 1
ATOM 643 O O . VAL A 1 83 ? 10.198 -11.837 -17.221 1.00 94.69 83 VAL A O 1
ATOM 646 N N . TYR A 1 84 ? 10.602 -12.030 -15.020 1.00 91.94 84 TYR A N 1
ATOM 647 C CA . TYR A 1 84 ? 12.064 -12.031 -15.130 1.00 91.94 84 TYR A CA 1
ATOM 648 C C . TYR A 1 84 ? 12.601 -13.179 -16.002 1.00 91.94 84 TYR A C 1
ATOM 650 O O . TYR A 1 84 ? 13.492 -12.991 -16.828 1.00 91.94 84 TYR A O 1
ATOM 658 N N . LEU A 1 85 ? 12.063 -14.391 -15.840 1.00 92.81 85 LEU A N 1
ATOM 659 C CA . LEU A 1 85 ? 12.470 -15.527 -16.669 1.00 92.81 85 LEU A CA 1
ATOM 660 C C . LEU A 1 85 ? 12.118 -15.299 -18.140 1.00 92.81 85 LEU A C 1
ATOM 662 O O . LEU A 1 85 ? 12.920 -15.612 -19.021 1.00 92.81 85 LEU A O 1
ATOM 666 N N . PHE A 1 86 ? 10.936 -14.741 -18.403 1.00 91.06 86 PHE A N 1
ATOM 667 C CA . PHE A 1 86 ? 10.494 -14.454 -19.760 1.00 91.06 86 PHE A CA 1
ATOM 668 C C . PHE A 1 86 ? 11.316 -13.336 -20.412 1.00 91.06 86 PHE A C 1
ATOM 670 O O . PHE A 1 86 ? 11.679 -13.469 -21.578 1.00 91.06 86 PHE A O 1
ATOM 677 N N . THR A 1 87 ? 11.677 -12.281 -19.673 1.00 86.00 87 THR A N 1
ATOM 678 C CA . THR A 1 87 ? 12.528 -11.202 -20.199 1.00 86.00 87 THR A CA 1
ATOM 679 C C . THR A 1 87 ? 13.928 -11.705 -20.552 1.00 86.00 87 THR A C 1
ATOM 681 O O . THR A 1 87 ? 14.416 -11.416 -21.642 1.00 86.00 87 THR A O 1
ATOM 684 N N . VAL A 1 88 ? 14.548 -12.530 -19.700 1.00 87.25 88 VAL A N 1
ATOM 685 C CA . VAL A 1 88 ? 15.856 -13.149 -19.995 1.00 87.25 88 VAL A CA 1
ATOM 686 C C . VAL A 1 88 ? 15.771 -14.093 -21.197 1.00 87.25 88 VAL A C 1
ATOM 688 O O . VAL A 1 88 ? 16.647 -14.083 -22.060 1.00 87.25 88 VAL A O 1
ATOM 691 N N . PHE A 1 89 ? 14.715 -14.905 -21.282 1.00 89.50 89 PHE A N 1
ATOM 692 C CA . PHE A 1 89 ? 14.529 -15.829 -22.400 1.00 89.50 89 PHE A CA 1
ATOM 693 C C . PHE A 1 89 ? 14.314 -15.099 -23.733 1.00 89.50 89 PHE A C 1
ATOM 695 O O . PHE A 1 89 ? 14.890 -15.495 -24.751 1.00 89.50 89 PHE A O 1
ATOM 702 N N . ALA A 1 90 ? 13.514 -14.030 -23.724 1.00 85.25 90 ALA A N 1
ATOM 703 C CA . ALA A 1 90 ? 13.263 -13.202 -24.896 1.00 85.25 90 ALA A CA 1
ATOM 704 C C . ALA A 1 90 ? 14.553 -12.531 -25.388 1.00 85.25 90 ALA A C 1
ATOM 706 O O . ALA A 1 90 ? 14.857 -12.625 -26.574 1.00 85.25 90 ALA A O 1
ATOM 707 N N . TRP A 1 91 ? 15.354 -11.969 -24.477 1.00 78.56 91 TRP A N 1
ATOM 708 C CA . TRP A 1 91 ? 16.656 -11.372 -24.788 1.00 78.56 91 TRP A CA 1
ATOM 709 C C . TRP A 1 91 ? 17.613 -12.344 -25.494 1.00 78.56 91 TRP A C 1
ATOM 711 O O . TRP A 1 91 ? 18.266 -11.988 -26.471 1.00 78.56 91 TRP A O 1
ATOM 721 N N . VAL A 1 92 ? 17.683 -13.594 -25.024 1.00 83.25 92 VAL A N 1
ATOM 722 C CA . VAL A 1 92 ? 18.573 -14.613 -25.610 1.00 83.25 92 VAL A CA 1
ATOM 723 C C . VAL A 1 92 ? 18.054 -15.132 -26.955 1.00 83.25 92 VAL A C 1
ATOM 725 O O . VAL A 1 92 ? 18.856 -15.462 -27.826 1.00 83.25 92 VAL A O 1
ATOM 728 N N . SER A 1 93 ? 16.733 -15.232 -27.126 1.00 82.56 93 SER A N 1
ATOM 729 C CA . SER A 1 93 ? 16.127 -15.848 -28.317 1.00 82.56 93 SER A CA 1
ATOM 730 C C . SER A 1 93 ? 15.928 -14.873 -29.478 1.00 82.56 93 SER A C 1
ATOM 732 O O . SER A 1 93 ? 15.979 -15.299 -30.630 1.00 82.56 93 SER A O 1
ATOM 734 N N . PHE A 1 94 ? 15.713 -13.587 -29.189 1.00 78.94 94 PHE A N 1
ATOM 735 C CA . PHE A 1 94 ? 15.392 -12.560 -30.186 1.00 78.94 94 PHE A CA 1
ATOM 736 C C . PHE A 1 94 ? 16.282 -11.316 -30.053 1.00 78.94 94 PHE A C 1
ATOM 738 O O . PHE A 1 94 ? 15.761 -10.210 -29.960 1.00 78.94 94 PHE A O 1
ATOM 745 N N . PRO A 1 95 ? 17.622 -11.446 -30.041 1.00 71.06 95 PRO A N 1
ATOM 746 C CA . PRO A 1 95 ? 18.509 -10.303 -29.815 1.00 71.06 95 PRO A CA 1
ATOM 747 C C . PRO A 1 95 ? 18.375 -9.214 -30.891 1.00 71.06 95 PRO A C 1
ATOM 749 O O . PRO A 1 95 ? 18.631 -8.049 -30.608 1.00 71.06 95 PRO A O 1
ATOM 752 N N . GLU A 1 96 ? 17.958 -9.574 -32.109 1.00 70.94 96 GLU A N 1
ATOM 753 C CA . GLU A 1 96 ? 17.816 -8.636 -33.231 1.00 70.94 96 GLU A CA 1
ATOM 754 C C . GLU A 1 96 ? 16.573 -7.739 -33.121 1.00 70.94 96 GLU A C 1
ATOM 756 O O . GLU A 1 96 ? 16.575 -6.637 -33.661 1.00 70.94 96 GLU A O 1
ATOM 761 N N . ASP A 1 97 ? 15.551 -8.159 -32.366 1.00 71.25 97 ASP A N 1
ATOM 762 C CA . ASP A 1 97 ? 14.324 -7.378 -32.152 1.00 71.25 97 ASP A CA 1
ATOM 763 C C . ASP A 1 97 ? 14.470 -6.333 -31.022 1.00 71.25 97 ASP A C 1
ATOM 765 O O . ASP A 1 97 ? 13.604 -5.474 -30.857 1.00 71.25 97 ASP A O 1
ATOM 769 N N . PHE A 1 98 ? 15.565 -6.373 -30.246 1.00 67.19 98 PHE A N 1
ATOM 770 C CA . PHE A 1 98 ? 15.868 -5.426 -29.153 1.00 67.19 98 PHE A CA 1
ATOM 771 C C . PHE A 1 98 ? 16.931 -4.376 -29.526 1.00 67.19 98 PHE A C 1
ATOM 773 O O . PHE A 1 98 ? 17.534 -3.757 -28.642 1.00 67.19 98 PHE A O 1
ATOM 780 N N . VAL A 1 99 ? 17.172 -4.181 -30.823 1.00 66.25 99 VAL A N 1
ATOM 781 C CA . VAL A 1 99 ? 18.094 -3.174 -31.361 1.00 66.25 99 VAL A CA 1
ATOM 782 C C . VAL A 1 99 ? 17.291 -1.957 -31.821 1.00 66.25 99 VAL A C 1
ATOM 784 O O . VAL A 1 99 ? 16.384 -2.072 -32.645 1.00 66.25 99 VAL A O 1
ATOM 787 N N . ASP A 1 100 ? 17.622 -0.787 -31.281 1.00 69.50 100 ASP A N 1
ATOM 788 C CA . ASP A 1 100 ? 17.113 0.500 -31.747 1.00 69.50 100 ASP A CA 1
ATOM 789 C C . ASP A 1 100 ? 17.446 0.721 -33.235 1.00 69.50 100 ASP A C 1
ATOM 791 O O . ASP A 1 100 ? 18.476 0.244 -33.719 1.00 69.50 100 ASP A O 1
ATOM 795 N N . PRO A 1 101 ? 16.666 1.528 -33.978 1.00 66.06 101 PRO A N 1
ATOM 796 C CA . PRO A 1 101 ? 17.012 1.915 -35.350 1.00 66.06 101 PRO A CA 1
ATOM 797 C C . PRO A 1 101 ? 18.359 2.660 -35.460 1.00 66.06 101 PRO A C 1
ATOM 799 O O . PRO A 1 101 ? 18.913 2.764 -36.554 1.00 66.06 101 PRO A O 1
ATOM 802 N N . GLU A 1 102 ? 18.903 3.154 -34.342 1.00 71.12 102 GLU A N 1
ATOM 803 C CA . GLU A 1 102 ? 20.244 3.741 -34.228 1.00 71.12 102 GLU A CA 1
ATOM 804 C C . GLU A 1 102 ? 21.369 2.712 -33.966 1.00 71.12 102 GLU A C 1
ATOM 806 O O . GLU A 1 102 ? 22.543 3.083 -33.969 1.00 71.12 102 GLU A O 1
ATOM 811 N N . GLY A 1 103 ? 21.046 1.425 -33.790 1.00 64.56 103 GLY A N 1
ATOM 812 C CA . GLY A 1 103 ? 22.013 0.339 -33.585 1.00 64.56 103 GLY A CA 1
ATOM 813 C C . GLY A 1 103 ? 22.460 0.128 -32.133 1.00 64.56 103 GLY A C 1
ATOM 814 O O . GLY A 1 103 ? 23.335 -0.702 -31.881 1.00 64.56 103 GLY A O 1
ATOM 815 N N . GLU A 1 104 ? 21.871 0.847 -31.177 1.00 65.94 104 GLU A N 1
ATOM 816 C CA . GLU A 1 104 ? 22.078 0.611 -29.746 1.00 65.94 104 GLU A CA 1
ATOM 817 C C . GLU A 1 104 ? 21.107 -0.469 -29.246 1.00 65.94 104 GLU A C 1
ATOM 819 O O . GLU A 1 104 ? 19.973 -0.570 -29.703 1.00 65.94 104 GLU A O 1
ATOM 824 N N . MET A 1 105 ? 21.547 -1.330 -28.326 1.00 62.16 105 MET A N 1
ATOM 825 C CA . MET A 1 105 ? 20.641 -2.308 -27.719 1.00 62.16 105 MET A CA 1
ATOM 826 C C . MET A 1 105 ? 19.880 -1.668 -26.556 1.00 62.16 105 MET A C 1
ATOM 828 O O . MET A 1 105 ? 20.521 -1.163 -25.629 1.00 62.16 105 MET A O 1
ATOM 832 N N . TYR A 1 106 ? 18.548 -1.786 -26.542 1.00 62.62 106 TYR A N 1
ATOM 833 C CA . TYR A 1 106 ? 17.692 -1.254 -25.469 1.00 62.62 106 TYR A CA 1
ATOM 834 C C . TYR A 1 106 ? 18.068 -1.773 -24.072 1.00 62.62 106 TYR A C 1
ATOM 836 O O . TYR A 1 106 ? 17.808 -1.104 -23.075 1.00 62.62 106 TYR A O 1
ATOM 844 N N . CYS A 1 107 ? 18.673 -2.962 -23.967 1.00 62.66 107 CYS A N 1
ATOM 845 C CA . CYS A 1 107 ? 19.006 -3.574 -22.680 1.00 62.66 107 CYS A CA 1
ATOM 846 C C . CYS A 1 107 ? 20.499 -3.901 -22.575 1.00 62.66 107 CYS A C 1
ATOM 848 O O . CYS A 1 107 ? 20.909 -5.054 -22.661 1.00 62.66 107 CYS A O 1
ATOM 850 N N . ARG A 1 108 ? 21.345 -2.894 -22.329 1.00 64.38 108 ARG A N 1
ATOM 851 C CA . ARG A 1 108 ? 22.737 -3.169 -21.919 1.00 64.38 108 ARG A CA 1
ATOM 852 C C . ARG A 1 108 ? 22.820 -3.816 -20.532 1.00 64.38 108 ARG A C 1
ATOM 854 O O . ARG A 1 108 ? 23.695 -4.651 -20.317 1.00 64.38 108 ARG A O 1
ATOM 861 N N . ASN A 1 109 ? 21.901 -3.472 -19.625 1.00 62.44 109 ASN A N 1
ATOM 862 C CA . ASN A 1 109 ? 21.879 -3.938 -18.238 1.00 62.44 109 ASN A CA 1
ATOM 863 C C . ASN A 1 109 ? 20.470 -4.421 -17.864 1.00 62.44 109 ASN A C 1
ATOM 865 O O . ASN A 1 109 ? 19.480 -3.799 -18.225 1.00 62.44 109 ASN A O 1
ATOM 869 N N . LEU A 1 110 ? 20.372 -5.519 -17.110 1.00 59.38 110 LEU A N 1
ATOM 870 C CA . LEU A 1 110 ? 19.087 -6.116 -16.715 1.00 59.38 110 LEU A CA 1
ATOM 871 C C . LEU A 1 110 ? 18.346 -5.333 -15.605 1.00 59.38 110 LEU A C 1
ATOM 873 O O . LEU A 1 110 ? 17.222 -5.676 -15.247 1.00 59.38 110 LEU A O 1
ATOM 877 N N . VAL A 1 111 ? 19.011 -4.336 -15.019 1.00 57.47 111 VAL A N 1
ATOM 878 C CA . VAL A 1 111 ? 18.541 -3.471 -13.930 1.00 57.47 111 VAL A CA 1
ATOM 879 C C . VAL A 1 111 ? 19.160 -2.090 -14.148 1.00 57.47 111 VAL A C 1
ATOM 881 O O . VAL A 1 111 ? 20.030 -1.671 -13.394 1.00 57.47 111 VAL A O 1
ATOM 884 N N . GLU A 1 112 ? 18.796 -1.420 -15.235 1.00 44.44 112 GLU A N 1
ATOM 885 C CA . GLU A 1 112 ? 18.847 0.045 -15.310 1.00 44.44 112 GLU A CA 1
ATOM 886 C C . GLU A 1 112 ? 17.698 0.546 -16.183 1.00 44.44 112 GLU A C 1
ATOM 888 O O . GLU A 1 112 ? 17.452 -0.093 -17.231 1.00 44.44 112 GLU A O 1
#

Organism: NCBI:txid73025

Radius of gyration: 25.67 Å; chains: 1; bounding box: 58×38×73 Å

Foldseek 3Di:
DDDDPPDPVVVVVVVVVVVVVVCCCVVPVVVLVVCCVVPHVVSVVVVVVVVLCVDPVSVVVVCVVVVVVVVVVVVVVVVVVVVLVVVVVCCVPCVVVQADPVRDGPPPDPPD

Sequence (112 aa):
PRLSVMPATLTSLRTVAHTVRLYYYDFLLVPCTLLGIVWSELFFSLHLLSIIQRSTLLNSVVKAVTLNGKSLLLAGLLGVIIVYLFTVFAWVSFPEDFVDPEGEMYCRNLVE

InterPro domains:
  IPR015925 Ryanodine/Inositol 1,4,5-trisphosphate receptor [PTHR13715] (24-110)

Secondary structure (DSSP, 8-state):
-------HHHHHHHHHHHHHHHHHIIIIIHHHHHHHHHT-THHHHHHHHHHHTTSHHHHHHHHHHHHTHHHHHHHHHHHHHHHHHHHHHHHHH-GGGGB-TTS-BS-SSTT-